Protein AF-A0A7X5N2V6-F1 (afdb_monomer)

Solvent-accessible surface area (backbone atoms only — not comparable to full-atom values): 7066 Å² total; per-residue (Å²): 137,79,83,70,100,68,85,60,58,53,77,45,77,41,77,77,36,40,26,14,35,75,90,60,52,79,44,77,47,39,27,33,36,38,39,48,63,83,30,84,33,84,84,58,68,70,59,51,51,53,55,45,57,62,33,44,84,37,70,32,90,42,71,66,56,50,44,50,49,53,22,53,55,48,14,68,66,20,67,37,81,30,49,61,44,81,40,74,80,80,84,76,72,86,65,100,71,81,84,74,86,81,63,95,73,90,83,94,75,85,76,80,133

Radius of gyration: 18.91 Å; Cα contacts (8 Å, |Δi|>4): 146; chains: 1; bounding box: 41×38×52 Å

InterPro domains:
  IPR029139 NADPH-dependent 7-cyano-7-deazaguanine reductase, N-terminal [PF14819] (3-85)
  IPR043133 GTP cyclohydrolase I, C-terminal/NADPH-dependent 7-cyano-7-deazaguanine reductase [G3DSA:3.30.1130.10] (1-89)

Secondary structure (DSSP, 8-state):
-PPPS---EEEEEEEEEEEE-TT--EEEEEEEEEEETT-SSPPPHHHHHHHHHHTTT-B-S-HHHHHHHHHHHHHHHHTS--EEEES-PPPPPP-SPPP-TT-----------

Nearest PDB structures (foldseek):
  3bp1-assembly1_D  TM=9.184E-01  e=7.192E-10  Vibrio cholerae O1 biovar El Tor str. N16961
  3rzp-assembly2_D  TM=9.199E-01  e=9.210E-10  Vibrio cholerae
  3rj4-assembly1_A  TM=9.163E-01  e=1.179E-09  Vibrio cholerae O1 biovar El Tor str. N16961
  3rzp-assembly2_C  TM=9.226E-01  e=1.510E-09  Vibrio cholerae
  3rzp-assembly1_B  TM=9.215E-01  e=1.709E-09  Vibrio cholerae

Structure (mmCIF, N/CA/C/O backbone):
data_AF-A0A7X5N2V6-F1
#
_entry.id   AF-A0A7X5N2V6-F1
#
loop_
_atom_site.group_PDB
_atom_site.id
_atom_site.type_symbol
_atom_site.label_atom_id
_atom_site.label_alt_id
_atom_site.label_comp_id
_atom_site.label_asym_id
_atom_site.label_entity_id
_atom_site.label_seq_id
_atom_site.pdbx_PDB_ins_code
_atom_site.Cartn_x
_atom_site.Cartn_y
_atom_site.Cartn_z
_atom_site.occupancy
_atom_site.B_iso_or_equiv
_atom_site.auth_seq_id
_atom_site.auth_comp_id
_atom_site.auth_asym_id
_atom_site.auth_atom_id
_atom_site.pdbx_PDB_model_num
ATOM 1 N N . THR A 1 1 ? 17.226 21.698 -8.240 1.00 51.59 1 THR A N 1
ATOM 2 C CA . THR A 1 1 ? 16.466 20.452 -8.464 1.00 51.59 1 THR A CA 1
ATOM 3 C C . THR A 1 1 ? 15.534 20.686 -9.637 1.00 51.59 1 THR A C 1
ATOM 5 O O . THR A 1 1 ? 14.813 21.673 -9.620 1.00 51.59 1 THR A O 1
ATOM 8 N N . GLY A 1 2 ? 15.660 19.897 -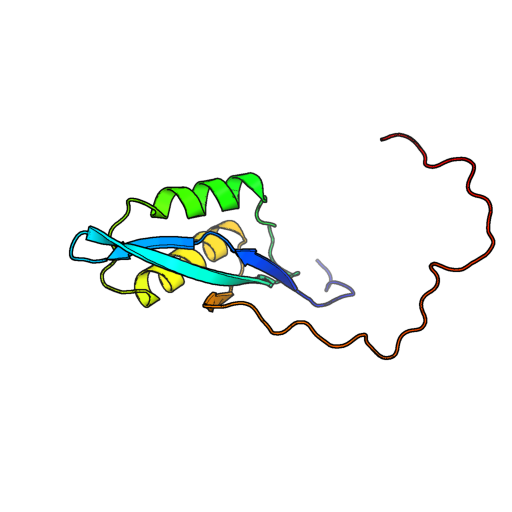10.708 1.00 78.19 2 GLY A N 1
ATOM 9 C CA . GLY A 1 2 ? 14.806 20.001 -11.902 1.00 78.19 2 GLY A CA 1
ATOM 10 C C . GLY A 1 2 ? 13.552 19.137 -11.764 1.00 78.19 2 GLY A C 1
ATOM 11 O O . GLY A 1 2 ? 13.539 18.226 -10.938 1.00 78.19 2 GLY A O 1
ATOM 12 N N . ALA A 1 3 ? 12.512 19.433 -12.544 1.00 86.50 3 ALA A N 1
ATOM 13 C CA . ALA A 1 3 ? 11.304 18.610 -12.591 1.00 86.50 3 ALA A CA 1
ATOM 14 C C . ALA A 1 3 ? 11.627 17.183 -13.071 1.00 86.50 3 ALA A C 1
ATOM 16 O O . ALA A 1 3 ? 12.498 17.002 -13.926 1.00 86.50 3 ALA A O 1
ATOM 17 N N . LEU A 1 4 ? 10.934 16.182 -12.517 1.00 90.12 4 LEU A N 1
ATOM 18 C CA . LEU A 1 4 ? 11.058 14.792 -12.958 1.00 90.12 4 LEU A CA 1
ATOM 19 C C . LEU A 1 4 ? 10.534 14.652 -14.400 1.00 90.12 4 LEU A C 1
ATOM 21 O O . LEU A 1 4 ? 9.571 15.328 -14.765 1.00 90.12 4 LEU A O 1
ATOM 25 N N . PRO A 1 5 ? 11.124 13.771 -15.229 1.00 95.12 5 PRO A N 1
ATOM 26 C CA . PRO A 1 5 ? 10.669 13.548 -16.603 1.00 95.12 5 PRO A CA 1
ATOM 27 C C . PRO A 1 5 ? 9.393 12.688 -16.683 1.00 95.12 5 PRO A C 1
ATOM 29 O O . PRO A 1 5 ? 9.007 12.262 -17.768 1.00 95.12 5 PRO A O 1
ATOM 32 N N . PHE A 1 6 ? 8.754 12.405 -15.547 1.00 95.75 6 PHE A N 1
ATOM 33 C CA . PHE A 1 6 ? 7.555 11.588 -15.426 1.00 95.75 6 PHE A CA 1
ATOM 34 C C . PHE A 1 6 ? 6.657 12.116 -14.305 1.00 95.75 6 PHE A C 1
ATOM 36 O O . PHE A 1 6 ? 7.109 12.830 -13.412 1.00 95.75 6 PHE A O 1
ATOM 43 N N . ILE A 1 7 ? 5.392 11.710 -14.368 1.00 95.81 7 ILE A N 1
ATOM 44 C CA . ILE A 1 7 ? 4.404 11.830 -13.296 1.00 95.81 7 ILE A CA 1
ATOM 45 C C . ILE A 1 7 ? 3.863 10.437 -12.994 1.00 95.81 7 ILE A C 1
ATOM 47 O O . ILE A 1 7 ? 3.865 9.563 -13.867 1.00 95.81 7 ILE A O 1
ATOM 51 N N . GLY A 1 8 ? 3.354 10.222 -11.789 1.00 96.06 8 GLY A N 1
ATOM 52 C CA . GLY A 1 8 ? 2.782 8.932 -11.445 1.00 96.06 8 GLY A CA 1
ATOM 53 C C . GLY A 1 8 ? 2.506 8.755 -9.965 1.00 96.06 8 GLY A C 1
ATOM 54 O O . GLY A 1 8 ? 2.522 9.692 -9.168 1.00 96.06 8 GLY A O 1
ATOM 55 N N . ARG A 1 9 ? 2.212 7.509 -9.609 1.00 96.94 9 ARG A N 1
ATOM 56 C CA . ARG A 1 9 ? 1.974 7.084 -8.234 1.00 96.94 9 ARG A CA 1
ATOM 57 C C . ARG A 1 9 ? 2.232 5.600 -8.088 1.00 96.94 9 ARG A C 1
ATOM 59 O O . ARG A 1 9 ? 1.867 4.822 -8.970 1.00 96.94 9 ARG A O 1
ATOM 66 N N . ASP A 1 10 ? 2.736 5.225 -6.927 1.00 97.25 10 ASP A N 1
ATOM 67 C CA . ASP A 1 10 ? 2.799 3.838 -6.506 1.00 97.25 10 ASP A CA 1
ATOM 68 C C . ASP A 1 10 ? 1.432 3.449 -5.943 1.00 97.25 10 ASP A C 1
ATOM 70 O O . ASP A 1 10 ? 0.963 4.010 -4.945 1.00 97.25 10 ASP A O 1
ATOM 74 N N . ARG A 1 11 ? 0.763 2.501 -6.609 1.00 96.75 11 ARG A N 1
ATOM 75 C CA . ARG A 1 11 ? -0.512 1.937 -6.155 1.00 96.75 11 ARG A CA 1
ATOM 76 C C . ARG A 1 11 ? -0.259 0.660 -5.364 1.00 96.75 11 ARG A C 1
ATOM 78 O O . ARG A 1 11 ? 0.259 -0.311 -5.906 1.00 96.75 11 ARG A O 1
ATOM 85 N N . TRP A 1 12 ? -0.706 0.643 -4.115 1.00 97.81 12 TRP A N 1
ATOM 86 C CA . TRP A 1 12 ? -0.621 -0.514 -3.229 1.00 97.81 12 TRP A CA 1
ATOM 87 C C . TRP A 1 12 ? -2.012 -1.054 -2.922 1.00 97.81 12 TRP A C 1
ATOM 89 O O . TRP A 1 12 ? -2.937 -0.286 -2.674 1.00 97.81 12 TRP A O 1
ATOM 99 N N . HIS A 1 13 ? -2.146 -2.378 -2.886 1.00 97.94 13 HIS A N 1
ATOM 100 C CA . HIS A 1 13 ? -3.367 -3.052 -2.452 1.00 97.94 13 HIS A CA 1
ATOM 101 C C . HIS A 1 13 ? -3.128 -3.715 -1.093 1.00 97.94 13 HIS A C 1
ATOM 103 O O . HIS A 1 13 ? -2.368 -4.677 -0.978 1.00 97.94 13 HIS A O 1
ATOM 109 N N . ALA A 1 14 ? -3.783 -3.200 -0.057 1.00 98.25 14 ALA A N 1
ATOM 110 C CA . ALA A 1 14 ? -3.834 -3.808 1.262 1.00 98.25 14 ALA A CA 1
ATOM 111 C C . ALA A 1 14 ? -5.011 -4.788 1.314 1.00 98.25 14 ALA A C 1
ATOM 113 O O . ALA A 1 14 ? -6.149 -4.406 1.584 1.00 98.25 14 ALA A O 1
ATOM 114 N N . TYR A 1 15 ? -4.727 -6.059 1.034 1.00 98.19 15 TYR A N 1
ATOM 115 C CA . TYR A 1 15 ? -5.718 -7.137 1.107 1.00 98.19 15 TYR A CA 1
ATOM 116 C C . TYR A 1 15 ? -6.103 -7.503 2.549 1.00 98.19 15 TYR A C 1
ATOM 118 O O . TYR A 1 15 ? -7.194 -8.013 2.783 1.00 98.19 15 TYR A O 1
ATOM 126 N N . GLU A 1 16 ? -5.214 -7.232 3.506 1.00 98.38 16 GLU A N 1
ATOM 127 C CA . GLU A 1 16 ? -5.343 -7.624 4.911 1.00 98.38 16 GLU A CA 1
ATOM 128 C C . GLU A 1 16 ? -5.383 -6.381 5.813 1.00 98.38 16 GLU A C 1
ATOM 130 O O . GLU A 1 16 ? -4.428 -6.086 6.532 1.00 98.38 16 GLU A O 1
ATOM 135 N N . LEU A 1 17 ? -6.477 -5.614 5.763 1.00 98.75 17 LEU A N 1
ATOM 136 C CA . LEU A 1 17 ? -6.716 -4.515 6.702 1.00 98.75 17 LEU A CA 1
ATOM 137 C C . LEU A 1 17 ? -7.766 -4.926 7.739 1.00 98.75 17 LEU A C 1
ATOM 139 O O . LEU A 1 17 ? -8.896 -5.273 7.392 1.00 98.75 17 LEU A O 1
ATOM 143 N N . SER A 1 18 ? -7.405 -4.852 9.021 1.00 98.75 18 SER A N 1
ATOM 144 C CA . SER A 1 18 ? -8.288 -5.193 10.138 1.00 98.75 18 SER A CA 1
ATOM 145 C C . SER A 1 18 ? -8.080 -4.260 11.332 1.00 98.75 18 SER A C 1
ATOM 147 O O . SER A 1 18 ? -6.998 -3.718 11.542 1.00 98.75 18 SER A O 1
ATOM 149 N N . TRP A 1 19 ? -9.136 -4.072 12.122 1.00 98.81 19 TRP A N 1
ATOM 150 C CA . TRP A 1 19 ? -9.133 -3.301 13.371 1.00 98.81 19 TRP A CA 1
ATOM 151 C C . TRP A 1 19 ? -10.285 -3.743 14.283 1.00 98.81 19 TRP A C 1
ATOM 153 O O . TRP A 1 19 ? -11.069 -4.614 13.910 1.00 98.81 19 TRP A O 1
ATOM 163 N N . LEU A 1 20 ? -10.420 -3.153 15.472 1.00 98.88 20 LEU A N 1
ATOM 164 C CA . LEU A 1 20 ? -11.587 -3.342 16.339 1.00 98.88 20 LEU A CA 1
ATOM 165 C C . LEU A 1 20 ? -12.508 -2.116 16.287 1.00 98.88 20 LEU A C 1
ATOM 167 O O . LEU A 1 20 ? -12.037 -0.982 16.394 1.00 98.88 20 LEU A O 1
ATOM 171 N N . ASP A 1 21 ? -13.823 -2.309 16.191 1.00 98.50 21 ASP A N 1
ATOM 172 C CA . ASP A 1 21 ? -14.767 -1.208 16.415 1.00 98.50 21 ASP A CA 1
ATOM 173 C C . ASP A 1 21 ? -14.752 -0.724 17.881 1.00 98.50 21 ASP A C 1
ATOM 175 O O . ASP A 1 21 ? -14.049 -1.258 18.749 1.00 98.50 21 ASP A O 1
ATOM 179 N N . ALA A 1 22 ? -15.547 0.304 18.183 1.00 97.38 22 ALA A N 1
ATOM 180 C CA . ALA A 1 22 ? -15.636 0.868 19.527 1.00 97.38 22 ALA A CA 1
ATOM 181 C C . ALA A 1 22 ? -16.048 -0.175 20.590 1.00 97.38 22 ALA A C 1
ATOM 183 O O . ALA A 1 22 ? -15.593 -0.103 21.736 1.00 97.38 22 ALA A O 1
ATOM 184 N N . GLN A 1 23 ? -16.846 -1.182 20.221 1.00 97.94 23 GLN A N 1
ATOM 185 C CA . GLN A 1 23 ? -17.289 -2.259 21.109 1.00 97.94 23 GLN A CA 1
ATOM 186 C C . GLN A 1 23 ? -16.264 -3.396 21.204 1.00 97.94 23 GLN A C 1
ATOM 188 O O . GLN A 1 23 ? -16.251 -4.134 22.190 1.00 97.94 23 GLN A O 1
ATOM 193 N N . GLY A 1 24 ? -15.290 -3.453 20.298 1.00 98.06 24 GLY A N 1
ATOM 194 C CA . GLY A 1 24 ? -14.200 -4.426 20.312 1.00 98.06 24 GLY A CA 1
ATOM 195 C C . GLY A 1 24 ? -14.425 -5.582 19.360 1.00 98.06 24 GLY A C 1
ATOM 196 O O . GLY A 1 24 ? -13.725 -6.587 19.455 1.00 98.06 24 GLY A O 1
ATOM 197 N N . LYS A 1 25 ? -15.417 -5.467 18.480 1.00 98.44 25 LYS A N 1
ATOM 198 C CA . LYS A 1 25 ? -15.668 -6.448 17.439 1.00 98.44 25 LYS A CA 1
ATOM 199 C C . LYS A 1 25 ? -14.625 -6.258 16.333 1.00 98.44 25 LYS A C 1
ATOM 201 O O . LYS A 1 25 ? -14.440 -5.127 15.882 1.00 98.44 25 LYS A O 1
ATOM 206 N N . PRO A 1 26 ? -13.973 -7.333 15.865 1.00 98.56 26 PRO A N 1
ATOM 207 C CA . PRO A 1 26 ? -13.114 -7.259 14.693 1.00 98.56 26 PRO A CA 1
ATOM 208 C C . PRO A 1 26 ? -13.876 -6.788 13.449 1.00 98.56 26 PRO A C 1
ATOM 210 O O . PRO A 1 26 ? -14.961 -7.284 13.132 1.00 98.56 26 PRO A O 1
ATOM 213 N N . CYS A 1 27 ? -13.276 -5.842 12.742 1.00 98.75 27 CYS A N 1
ATOM 214 C CA . CYS A 1 27 ? -13.699 -5.314 11.456 1.00 98.75 27 CYS A CA 1
ATOM 215 C C . CYS A 1 27 ? -12.605 -5.581 10.428 1.00 98.75 27 CYS A C 1
ATOM 217 O O . CYS A 1 27 ? -11.424 -5.502 10.755 1.00 98.75 27 CYS A O 1
ATOM 219 N N . VAL A 1 28 ? -13.003 -5.860 9.188 1.00 98.56 28 VAL A N 1
ATOM 220 C CA . VAL A 1 28 ? -12.086 -6.138 8.078 1.00 98.56 28 VAL A CA 1
ATOM 221 C C . VAL A 1 28 ? -12.454 -5.298 6.863 1.00 98.56 28 VAL A C 1
ATOM 223 O O . VAL A 1 28 ? -13.628 -4.988 6.649 1.00 98.56 28 VAL A O 1
ATOM 226 N N . ALA A 1 29 ? -11.455 -4.952 6.062 1.00 98.50 29 ALA A N 1
ATOM 227 C CA . ALA A 1 29 ? -11.619 -4.310 4.768 1.00 98.50 29 ALA A CA 1
ATOM 228 C C . ALA A 1 29 ? -10.433 -4.643 3.853 1.00 98.50 29 ALA A C 1
ATOM 230 O O . ALA A 1 29 ? -9.390 -5.117 4.300 1.00 98.50 29 ALA A O 1
ATOM 231 N N . THR A 1 30 ? -10.586 -4.336 2.571 1.00 98.56 30 THR A N 1
ATOM 232 C CA . THR A 1 30 ? -9.455 -4.106 1.669 1.00 98.56 30 THR A CA 1
ATOM 233 C C . THR A 1 30 ? -9.259 -2.604 1.498 1.00 98.56 30 THR A C 1
ATOM 235 O O . THR A 1 30 ? -10.190 -1.825 1.730 1.00 98.56 30 THR A O 1
ATOM 238 N N . ALA A 1 31 ? -8.059 -2.176 1.116 1.00 98.56 31 ALA A N 1
ATOM 239 C CA . ALA A 1 31 ? -7.793 -0.778 0.802 1.00 98.56 31 ALA A CA 1
ATOM 240 C C . ALA A 1 31 ? -6.798 -0.621 -0.348 1.00 98.56 31 ALA A C 1
ATOM 242 O O . ALA A 1 31 ? -5.902 -1.445 -0.537 1.00 98.56 31 ALA A O 1
ATOM 243 N N . THR A 1 32 ? -6.934 0.481 -1.074 1.00 98.56 32 THR A N 1
ATOM 244 C CA . THR A 1 32 ? -6.008 0.932 -2.107 1.00 98.56 32 THR A CA 1
ATOM 245 C C . THR A 1 32 ? -5.301 2.185 -1.612 1.00 98.56 32 THR A C 1
ATOM 247 O O . THR A 1 32 ? -5.946 3.130 -1.159 1.00 98.56 32 THR A O 1
ATOM 250 N N . LEU A 1 33 ? -3.971 2.179 -1.662 1.00 98.44 33 LEU A N 1
ATOM 251 C CA . LEU A 1 33 ? -3.140 3.315 -1.278 1.00 98.44 33 LEU A CA 1
ATOM 252 C C . LEU A 1 33 ? -2.450 3.882 -2.513 1.00 98.44 33 LEU A C 1
ATOM 254 O O . LEU A 1 33 ? -1.962 3.126 -3.355 1.00 98.44 33 LEU A O 1
ATOM 258 N N . HIS A 1 34 ? -2.373 5.204 -2.594 1.00 98.38 34 HIS A N 1
ATOM 259 C CA . HIS A 1 34 ? -1.674 5.915 -3.654 1.00 98.38 34 HIS A CA 1
ATOM 260 C C . HIS A 1 34 ? -0.605 6.815 -3.046 1.00 98.38 34 HIS A C 1
ATOM 262 O O . HIS A 1 34 ? -0.932 7.796 -2.378 1.00 98.38 34 HIS A O 1
ATOM 268 N N . VAL A 1 35 ? 0.661 6.485 -3.295 1.00 98.25 35 VAL A N 1
ATOM 269 C CA . VAL A 1 35 ? 1.813 7.306 -2.906 1.00 98.25 35 VAL A CA 1
ATOM 270 C C . VAL A 1 35 ? 2.292 8.072 -4.144 1.00 98.25 35 VAL A C 1
ATOM 272 O O . VAL A 1 35 ? 2.579 7.426 -5.152 1.00 98.25 35 VAL A O 1
ATOM 275 N N . PRO A 1 36 ? 2.353 9.416 -4.133 1.00 97.81 36 PRO A N 1
ATOM 276 C CA . PRO A 1 36 ? 2.826 10.186 -5.285 1.00 97.81 36 PRO A CA 1
ATOM 277 C C . PRO A 1 36 ? 4.268 9.832 -5.672 1.00 97.81 36 PRO A C 1
ATOM 279 O O . PRO A 1 36 ? 5.116 9.644 -4.796 1.00 97.81 36 PRO A O 1
ATOM 282 N N . SER A 1 37 ? 4.566 9.796 -6.973 1.00 96.38 37 SER A N 1
ATOM 283 C CA . SER A 1 37 ? 5.929 9.551 -7.481 1.00 96.38 37 SER A CA 1
ATOM 284 C C . SER A 1 37 ? 6.936 10.639 -7.085 1.00 96.38 37 SER A C 1
ATOM 286 O O . SER A 1 37 ? 8.141 10.414 -7.067 1.00 96.38 37 SER A O 1
ATOM 288 N N . GLU A 1 38 ? 6.428 11.820 -6.743 1.00 95.25 38 GLU A N 1
ATOM 289 C CA . GLU A 1 38 ? 7.164 12.988 -6.277 1.00 95.25 38 GLU A CA 1
ATOM 290 C C . GLU A 1 38 ? 7.463 12.929 -4.771 1.00 95.25 38 GLU A C 1
ATOM 292 O O . GLU A 1 38 ? 8.112 13.831 -4.237 1.00 95.25 38 GLU A O 1
ATOM 297 N N . SER A 1 39 ? 6.977 11.897 -4.069 1.00 96.62 39 SER A N 1
ATOM 298 C CA . SER A 1 39 ? 7.250 11.723 -2.647 1.00 96.62 39 SER A CA 1
ATOM 299 C C . SER A 1 39 ? 8.759 11.583 -2.388 1.00 96.62 39 SER A C 1
ATOM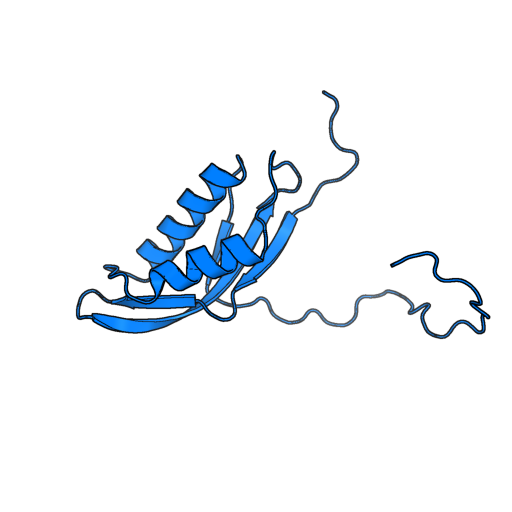 301 O O . SER A 1 39 ? 9.447 10.827 -3.077 1.00 96.62 39 SER A O 1
ATOM 303 N N . PRO A 1 40 ? 9.312 12.287 -1.383 1.00 96.81 40 PRO A N 1
ATOM 304 C CA . PRO A 1 40 ? 10.716 12.134 -1.006 1.00 96.81 40 PRO A CA 1
ATOM 305 C C . PRO A 1 40 ? 11.111 10.717 -0.567 1.00 96.81 40 PRO A C 1
ATOM 307 O O . PRO A 1 40 ? 12.302 10.409 -0.493 1.00 96.81 40 PRO A O 1
ATOM 310 N N . SER A 1 41 ? 10.153 9.871 -0.182 1.00 97.56 41 SER A N 1
ATOM 311 C CA . SER A 1 41 ? 10.415 8.528 0.333 1.00 97.56 41 SER A CA 1
ATOM 312 C C . SER A 1 41 ? 9.315 7.542 -0.045 1.00 97.56 41 SER A C 1
ATOM 314 O O . SER A 1 41 ? 8.136 7.783 0.202 1.00 97.56 41 SER A O 1
ATOM 316 N N . LEU A 1 42 ? 9.730 6.381 -0.556 1.00 97.06 42 LEU A N 1
ATOM 317 C CA . LEU A 1 42 ? 8.859 5.216 -0.693 1.00 97.06 42 LEU A CA 1
ATOM 318 C C . LEU A 1 42 ? 8.581 4.579 0.674 1.00 97.06 42 LEU A C 1
ATOM 320 O O . LEU A 1 42 ? 9.378 4.695 1.609 1.00 97.06 42 LEU A O 1
ATOM 324 N N . ILE A 1 43 ? 7.472 3.847 0.777 1.00 97.94 43 ILE A N 1
ATOM 325 C CA . ILE A 1 43 ? 7.163 3.039 1.958 1.00 97.94 43 ILE A CA 1
ATOM 326 C C . ILE A 1 43 ? 7.629 1.601 1.713 1.00 97.94 43 ILE A C 1
ATOM 328 O O . ILE A 1 43 ? 7.201 0.948 0.765 1.00 97.94 43 ILE A O 1
ATOM 332 N N . GLU A 1 44 ? 8.501 1.085 2.581 1.00 98.38 44 GLU A N 1
ATOM 333 C CA . GLU A 1 44 ? 8.998 -0.288 2.468 1.00 98.38 44 GLU A CA 1
ATOM 334 C C . GLU A 1 44 ? 7.892 -1.303 2.818 1.00 98.38 44 GLU A C 1
ATOM 336 O O . GLU A 1 44 ? 7.227 -1.199 3.853 1.00 98.38 44 GLU A O 1
ATOM 341 N N . SER A 1 45 ? 7.712 -2.307 1.957 1.00 97.06 45 SER A N 1
ATOM 342 C CA . SER A 1 45 ? 6.585 -3.251 1.981 1.00 97.06 45 SER A CA 1
ATOM 343 C C . SER A 1 45 ? 6.395 -4.023 3.298 1.00 97.06 45 SER A C 1
ATOM 345 O O . SER A 1 45 ? 5.270 -4.177 3.786 1.00 97.06 45 SER A O 1
ATOM 347 N N . LYS A 1 46 ? 7.475 -4.514 3.912 1.00 98.06 46 LYS A N 1
ATOM 348 C CA . LYS A 1 46 ? 7.437 -5.285 5.156 1.00 98.06 46 LYS A CA 1
ATOM 349 C C . LYS A 1 46 ? 7.068 -4.384 6.326 1.00 98.06 46 LYS A C 1
ATOM 351 O O . LYS A 1 46 ? 6.251 -4.790 7.151 1.00 98.06 46 LYS A O 1
ATOM 356 N N . SER A 1 47 ? 7.607 -3.171 6.380 1.00 98.25 47 SER A N 1
ATOM 357 C CA . SER A 1 47 ? 7.264 -2.166 7.384 1.00 98.25 47 SER A CA 1
ATOM 358 C C . SER A 1 47 ? 5.805 -1.718 7.267 1.00 98.25 47 SER A C 1
ATOM 360 O O . SER A 1 47 ? 5.121 -1.650 8.287 1.00 98.25 47 SER A O 1
ATOM 362 N N . LEU A 1 48 ? 5.289 -1.539 6.043 1.00 98.56 48 LEU A N 1
ATOM 363 C CA . LEU A 1 48 ? 3.876 -1.245 5.792 1.00 98.56 48 LEU A CA 1
ATOM 364 C C . LEU A 1 48 ? 2.981 -2.362 6.330 1.00 98.56 48 LEU A C 1
ATOM 366 O O . LEU A 1 48 ? 2.040 -2.097 7.073 1.00 98.56 48 LEU A O 1
ATOM 370 N N . LYS A 1 49 ? 3.305 -3.622 6.023 1.00 98.50 49 LYS A N 1
ATOM 371 C CA . LYS A 1 49 ? 2.561 -4.778 6.538 1.00 98.50 49 LYS A CA 1
ATOM 372 C C . LYS A 1 49 ? 2.552 -4.822 8.068 1.00 98.50 49 LYS A C 1
ATOM 374 O O . LYS A 1 49 ? 1.507 -5.057 8.667 1.00 98.50 49 LYS A O 1
ATOM 379 N N . LEU A 1 50 ? 3.698 -4.596 8.714 1.00 98.75 50 LEU A N 1
ATOM 380 C CA . LEU A 1 50 ? 3.779 -4.561 10.179 1.00 98.75 50 LEU A CA 1
ATOM 381 C C . LEU A 1 50 ? 2.962 -3.406 10.773 1.00 98.75 50 LEU A C 1
ATOM 383 O O . LEU A 1 50 ? 2.298 -3.599 11.790 1.00 98.75 50 LEU A O 1
ATOM 387 N N . TYR A 1 51 ? 2.970 -2.239 10.128 1.00 98.75 51 TYR A N 1
ATOM 388 C CA . TYR A 1 51 ? 2.141 -1.103 10.518 1.00 98.75 51 TYR A CA 1
ATOM 389 C C . TYR A 1 51 ? 0.646 -1.435 10.433 1.00 98.75 51 TYR A C 1
ATOM 391 O O . TYR A 1 51 ? -0.058 -1.269 11.428 1.00 98.75 51 TYR A O 1
ATOM 399 N N . LEU A 1 52 ? 0.167 -1.977 9.310 1.00 98.75 52 LEU A N 1
ATOM 400 C CA . LEU A 1 52 ? -1.241 -2.368 9.164 1.00 98.75 52 LEU A CA 1
ATOM 401 C C . LEU A 1 52 ? -1.635 -3.435 10.195 1.00 98.75 52 LEU A C 1
ATOM 403 O O . LEU A 1 52 ? -2.655 -3.294 10.863 1.00 98.75 52 LEU A O 1
ATOM 407 N N . ASN A 1 53 ? -0.775 -4.430 10.429 1.00 98.69 53 ASN A N 1
ATOM 408 C CA . ASN A 1 53 ? -1.002 -5.453 11.452 1.00 98.69 53 ASN A CA 1
ATOM 409 C C . ASN A 1 53 ? -1.076 -4.890 12.877 1.00 98.69 53 ASN A C 1
ATOM 411 O O . ASN A 1 53 ? -1.770 -5.455 13.723 1.00 98.69 53 ASN A O 1
ATOM 415 N N . SER A 1 54 ? -0.390 -3.780 13.162 1.00 98.69 54 SER A N 1
ATOM 416 C CA . SER A 1 54 ? -0.476 -3.125 14.472 1.00 98.69 54 SER A CA 1
ATOM 417 C C . SER A 1 54 ? -1.877 -2.575 14.771 1.00 98.69 54 SER A C 1
ATOM 419 O O . SER A 1 54 ? -2.232 -2.399 15.937 1.00 98.69 54 SER A O 1
ATOM 421 N N . LEU A 1 55 ? -2.703 -2.364 13.738 1.00 98.75 55 LEU A N 1
ATOM 422 C CA . LEU A 1 55 ? -4.078 -1.891 13.876 1.00 98.75 55 LEU A CA 1
ATOM 423 C C . LEU A 1 55 ? -5.059 -3.010 14.253 1.00 98.75 55 LEU A C 1
ATOM 425 O O . LEU A 1 55 ? -6.126 -2.706 14.782 1.00 98.75 55 LEU A O 1
ATOM 429 N N . ASN A 1 56 ? -4.690 -4.286 14.079 1.00 98.69 56 ASN A N 1
ATOM 430 C CA . ASN A 1 56 ? -5.593 -5.433 14.246 1.00 98.69 56 ASN A CA 1
ATOM 431 C C . ASN A 1 56 ? -6.277 -5.490 15.623 1.00 98.69 56 ASN A C 1
ATOM 433 O O . ASN A 1 56 ? -7.430 -5.905 15.719 1.00 98.69 56 ASN A O 1
ATOM 437 N N . ALA A 1 57 ? -5.583 -5.064 16.683 1.00 98.25 57 ALA A N 1
ATOM 438 C CA . ALA A 1 57 ? -6.108 -5.010 18.052 1.00 98.25 57 ALA A CA 1
ATOM 439 C C . ALA A 1 57 ? -6.435 -3.580 18.529 1.00 98.25 57 ALA A C 1
ATOM 441 O O . ALA A 1 57 ? -6.834 -3.383 19.680 1.00 98.25 57 ALA A O 1
ATOM 442 N N . ALA A 1 58 ? -6.256 -2.573 17.672 1.00 98.50 58 ALA A N 1
ATOM 443 C CA . ALA A 1 58 ? -6.538 -1.182 17.993 1.00 98.50 58 ALA A CA 1
ATOM 444 C C . ALA A 1 58 ? -8.026 -0.868 17.787 1.00 98.50 58 ALA A C 1
ATOM 446 O O . ALA A 1 58 ? -8.639 -1.299 16.809 1.00 98.50 58 ALA A O 1
ATOM 447 N N . ARG A 1 59 ? -8.611 -0.099 18.714 1.00 98.62 59 ARG A N 1
ATOM 448 C CA . ARG A 1 59 ? -10.017 0.323 18.648 1.00 98.62 59 ARG A CA 1
ATOM 449 C C . ARG A 1 59 ? -10.167 1.645 17.913 1.00 98.62 59 ARG A C 1
ATOM 451 O O . ARG A 1 59 ? -9.467 2.607 18.225 1.00 98.62 59 ARG A O 1
ATOM 458 N N . PHE A 1 60 ? -11.137 1.706 17.010 1.00 98.62 60 PHE A N 1
ATOM 459 C CA . PHE A 1 60 ? -11.507 2.917 16.286 1.00 98.62 6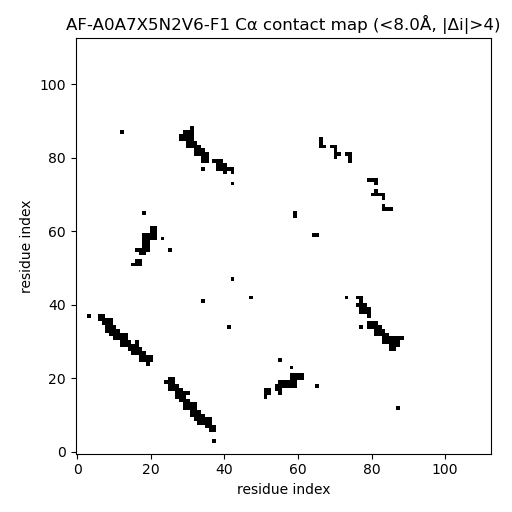0 PHE A CA 1
ATOM 460 C C . PHE A 1 60 ? -13.013 3.165 16.357 1.00 98.62 60 PHE A C 1
ATOM 462 O O . PHE A 1 60 ? -13.821 2.240 16.305 1.00 98.62 60 PHE A O 1
ATOM 469 N N . ASN A 1 61 ? -13.391 4.442 16.434 1.00 97.62 61 ASN A N 1
ATOM 470 C CA . ASN A 1 61 ? -14.795 4.856 16.504 1.00 97.62 61 ASN A CA 1
ATOM 471 C C . ASN A 1 61 ? -15.539 4.685 15.168 1.00 97.62 61 ASN A C 1
ATOM 473 O O . ASN A 1 61 ? -16.766 4.670 15.150 1.00 97.62 61 ASN A O 1
ATOM 477 N N . SER A 1 62 ? -14.812 4.581 14.051 1.00 98.31 62 SER A N 1
ATOM 478 C CA . SER A 1 62 ? -15.366 4.367 12.713 1.00 98.31 62 SER A CA 1
ATOM 479 C C . SER A 1 62 ? -14.292 3.855 11.748 1.00 98.31 62 SER A C 1
ATOM 481 O O . SER A 1 62 ? -13.097 4.050 11.980 1.00 98.31 62 SER A O 1
ATOM 483 N N . ALA A 1 63 ? -14.712 3.252 10.632 1.00 98.31 63 ALA A N 1
ATOM 484 C CA . ALA A 1 63 ? -13.806 2.896 9.535 1.00 98.31 63 ALA A CA 1
ATOM 485 C C . ALA A 1 63 ? -13.079 4.134 8.973 1.00 98.31 63 ALA A C 1
ATOM 487 O O . ALA A 1 63 ? -11.891 4.092 8.671 1.00 98.31 63 ALA A O 1
ATOM 488 N N . GLU A 1 64 ? -13.768 5.274 8.914 1.00 98.50 64 GLU A N 1
ATOM 489 C CA . GLU A 1 64 ? -13.192 6.534 8.442 1.00 98.50 64 GLU A CA 1
ATOM 490 C C . GLU A 1 64 ? -12.023 7.019 9.314 1.00 98.50 64 GLU A C 1
ATOM 492 O O . GLU A 1 64 ? -11.036 7.551 8.802 1.00 98.50 64 GLU A O 1
ATOM 497 N N . ALA A 1 65 ? -12.085 6.781 10.629 1.00 98.62 65 ALA A N 1
ATOM 498 C CA . ALA A 1 65 ? -10.982 7.090 11.534 1.00 98.62 65 ALA A CA 1
ATOM 499 C C . ALA A 1 65 ? -9.739 6.226 11.249 1.00 98.62 65 ALA A C 1
ATOM 501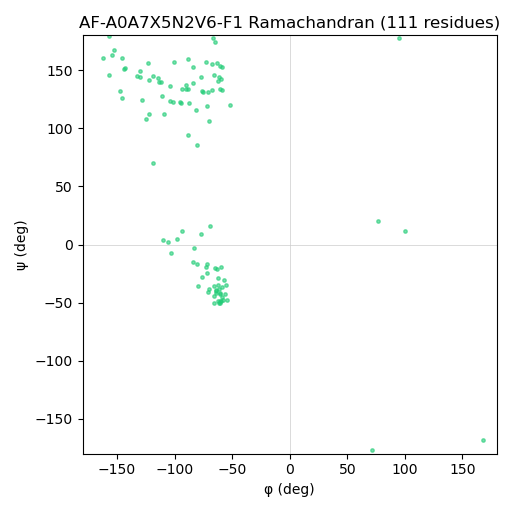 O O . ALA A 1 65 ? -8.619 6.728 11.339 1.00 98.62 65 ALA A O 1
ATOM 502 N N . VAL A 1 66 ? -9.927 4.959 10.859 1.00 98.69 66 VAL A N 1
ATOM 503 C CA . VAL A 1 66 ? -8.838 4.065 10.425 1.00 98.69 66 VAL A CA 1
ATOM 504 C C . VAL A 1 66 ? -8.218 4.583 9.131 1.00 98.69 66 VAL A C 1
ATOM 506 O O . VAL A 1 66 ? -7.007 4.783 9.074 1.00 98.69 66 VAL A O 1
ATOM 509 N N . ARG A 1 67 ? -9.046 4.879 8.117 1.00 98.75 67 ARG A N 1
ATOM 510 C CA . ARG A 1 67 ? -8.599 5.430 6.825 1.00 98.75 67 ARG A CA 1
ATOM 511 C C . ARG A 1 67 ? -7.780 6.705 7.014 1.00 98.75 67 ARG A C 1
ATOM 513 O O . ARG A 1 67 ? -6.686 6.827 6.472 1.00 98.75 67 ARG A O 1
ATOM 520 N N . THR A 1 68 ? -8.296 7.627 7.828 1.00 98.75 68 THR A N 1
ATOM 521 C CA . THR A 1 68 ? -7.651 8.911 8.133 1.00 98.75 68 THR A CA 1
ATOM 522 C C . THR A 1 68 ? -6.327 8.715 8.865 1.00 98.75 68 THR A C 1
ATOM 524 O O . THR A 1 68 ? -5.346 9.379 8.537 1.00 98.75 68 THR A O 1
ATOM 527 N N . ARG A 1 69 ? -6.269 7.782 9.827 1.00 98.75 69 ARG A N 1
ATOM 528 C CA . ARG A 1 69 ? -5.025 7.451 10.530 1.00 98.75 69 ARG A CA 1
ATOM 529 C C . ARG A 1 69 ? -3.958 6.944 9.562 1.00 98.75 69 ARG A C 1
ATOM 531 O O . ARG A 1 69 ? -2.854 7.476 9.574 1.00 98.75 69 ARG A O 1
ATOM 538 N N . ILE A 1 70 ? -4.302 5.973 8.716 1.00 98.81 70 ILE A N 1
ATOM 539 C CA . ILE A 1 70 ? -3.374 5.390 7.736 1.00 98.81 70 ILE A CA 1
ATOM 540 C C . ILE A 1 70 ? -2.872 6.466 6.771 1.00 98.81 70 ILE A C 1
ATOM 542 O O . ILE A 1 70 ? -1.665 6.600 6.590 1.00 98.81 70 ILE A O 1
ATOM 546 N N . ALA A 1 71 ? -3.774 7.269 6.200 1.00 98.81 71 ALA A N 1
ATOM 547 C CA . ALA A 1 71 ? -3.399 8.346 5.287 1.00 98.81 71 ALA A CA 1
ATOM 548 C C . ALA A 1 71 ? -2.435 9.345 5.950 1.00 98.81 71 ALA A C 1
ATOM 550 O O . ALA A 1 71 ? -1.387 9.651 5.388 1.00 98.81 71 ALA A O 1
ATOM 551 N N . SER A 1 72 ? -2.736 9.799 7.171 1.00 98.81 72 SER A N 1
ATOM 552 C CA . SER A 1 72 ? -1.895 10.748 7.914 1.00 98.81 72 SER A CA 1
ATOM 553 C C . SER A 1 72 ? -0.506 10.186 8.232 1.00 98.81 72 SER A C 1
ATOM 555 O O . SER A 1 72 ? 0.508 10.853 8.007 1.00 98.81 72 SER A O 1
ATOM 557 N N . ASP A 1 73 ? -0.445 8.966 8.765 1.00 98.75 73 ASP A N 1
ATOM 558 C CA . ASP A 1 73 ? 0.812 8.347 9.183 1.00 98.75 73 ASP A CA 1
ATOM 559 C C . ASP A 1 73 ? 1.716 8.081 7.974 1.00 98.75 73 ASP A C 1
ATOM 561 O O . ASP A 1 73 ? 2.909 8.395 8.005 1.00 98.75 73 ASP A O 1
ATOM 565 N N . LEU A 1 74 ? 1.151 7.553 6.884 1.00 98.69 74 LEU A N 1
ATOM 566 C CA . LEU A 1 74 ? 1.906 7.280 5.664 1.00 98.69 74 LEU A CA 1
ATOM 567 C C . LEU A 1 74 ? 2.322 8.563 4.950 1.00 98.69 74 LEU A C 1
ATOM 569 O O . LEU A 1 74 ? 3.460 8.632 4.500 1.00 98.69 74 LEU A O 1
ATOM 573 N N . SER A 1 75 ? 1.475 9.597 4.924 1.00 98.69 75 SER A N 1
ATOM 574 C CA . SER A 1 75 ? 1.852 10.898 4.352 1.00 98.69 75 SER A CA 1
ATOM 575 C C . SER A 1 75 ? 3.038 11.512 5.089 1.00 98.69 75 SER A C 1
ATOM 577 O O . SER A 1 75 ? 3.990 11.995 4.479 1.00 98.69 75 SER A O 1
ATOM 579 N N . THR A 1 76 ? 3.035 11.403 6.420 1.00 98.56 76 THR A N 1
ATOM 580 C CA . THR A 1 76 ? 4.145 11.865 7.263 1.00 98.56 76 THR A CA 1
ATOM 581 C C . THR A 1 76 ? 5.443 11.120 6.951 1.00 98.56 76 THR A C 1
ATOM 583 O O . THR A 1 76 ? 6.517 11.716 6.972 1.00 98.56 76 THR A O 1
ATOM 586 N N . ARG A 1 77 ? 5.371 9.813 6.665 1.00 98.12 77 ARG A N 1
ATOM 587 C CA . ARG A 1 77 ? 6.551 8.994 6.346 1.00 98.12 77 ARG A CA 1
ATOM 588 C C . ARG A 1 77 ? 7.035 9.160 4.910 1.00 98.12 77 ARG A C 1
ATOM 590 O O . ARG A 1 77 ? 8.243 9.145 4.704 1.00 98.12 77 ARG A O 1
ATOM 597 N N . ALA A 1 78 ? 6.126 9.334 3.956 1.00 98.06 78 ALA A N 1
ATOM 598 C CA . ALA A 1 78 ? 6.457 9.550 2.552 1.00 98.06 78 ALA A CA 1
ATOM 599 C C . ALA A 1 78 ? 6.950 10.981 2.281 1.00 98.06 78 ALA A C 1
ATOM 601 O O . ALA A 1 78 ? 7.725 11.196 1.354 1.00 98.06 78 ALA A O 1
ATOM 602 N N . GLY A 1 79 ? 6.509 11.958 3.085 1.00 98.31 79 GLY A N 1
ATOM 603 C CA . GLY A 1 79 ? 6.762 13.382 2.854 1.00 98.31 79 GLY A CA 1
ATOM 604 C C . GLY A 1 79 ? 5.876 13.989 1.759 1.00 98.31 79 GLY A C 1
ATOM 605 O O . GLY A 1 79 ? 6.242 15.011 1.185 1.00 98.31 79 GLY A O 1
ATOM 606 N N . ALA A 1 80 ? 4.748 13.348 1.447 1.00 97.81 80 ALA A N 1
ATOM 607 C CA . ALA A 1 80 ? 3.769 13.768 0.444 1.00 97.81 80 ALA A CA 1
ATOM 608 C C . ALA A 1 80 ? 2.381 13.207 0.786 1.00 97.81 80 ALA A C 1
ATOM 610 O O . ALA A 1 80 ? 2.280 12.259 1.562 1.00 97.81 80 ALA A O 1
ATOM 611 N N . ASP A 1 81 ? 1.326 13.759 0.187 1.00 98.31 81 ASP A N 1
ATOM 612 C CA . ASP A 1 81 ? -0.055 13.360 0.473 1.00 98.31 81 ASP A CA 1
ATOM 613 C C . ASP A 1 81 ? -0.366 11.957 -0.073 1.00 98.31 81 ASP A C 1
ATOM 615 O O . ASP A 1 81 ? -0.537 11.752 -1.277 1.00 98.31 81 ASP A O 1
ATOM 619 N N . VAL A 1 82 ? -0.459 10.980 0.831 1.00 98.62 82 VAL A N 1
ATOM 620 C CA . VAL A 1 82 ? -0.865 9.603 0.533 1.00 98.62 82 VAL A CA 1
ATOM 621 C C . VAL A 1 82 ? -2.383 9.493 0.616 1.00 98.62 82 VAL A C 1
ATOM 623 O O . VAL A 1 82 ? -2.988 9.731 1.664 1.00 98.62 82 VAL A O 1
ATOM 626 N N . VAL A 1 83 ? -3.004 9.067 -0.482 1.00 98.50 83 VAL A N 1
ATOM 627 C CA . VAL A 1 83 ? -4.450 8.812 -0.543 1.00 98.50 83 VAL A CA 1
ATOM 628 C C . VAL A 1 83 ? -4.729 7.360 -0.172 1.00 98.50 83 VAL A C 1
ATOM 630 O O . VAL A 1 83 ? -4.024 6.457 -0.619 1.00 98.50 83 VAL A O 1
ATOM 633 N N . VAL A 1 84 ? -5.767 7.137 0.635 1.00 98.62 84 VAL A N 1
ATOM 634 C CA . VAL A 1 84 ? -6.229 5.804 1.040 1.00 98.62 84 VAL A CA 1
ATOM 635 C C . VAL A 1 84 ? -7.719 5.691 0.760 1.00 98.62 84 VAL A C 1
ATOM 637 O O . VAL A 1 84 ? -8.507 6.490 1.266 1.00 98.62 84 VAL A O 1
ATOM 640 N N . GLU A 1 85 ? -8.100 4.675 -0.002 1.00 98.38 85 GLU A N 1
ATOM 641 C CA . GLU A 1 85 ? -9.481 4.361 -0.364 1.00 98.38 85 GLU A CA 1
ATOM 642 C C . GLU A 1 85 ? -9.815 2.941 0.091 1.00 98.38 85 GLU A C 1
ATOM 644 O O . GLU A 1 85 ? -8.977 2.045 0.010 1.00 98.38 85 GLU A O 1
ATOM 649 N N . PHE A 1 86 ? -11.032 2.714 0.585 1.00 98.44 86 PHE A N 1
ATOM 650 C CA . PHE A 1 86 ? -11.479 1.353 0.878 1.00 98.44 86 PHE A CA 1
ATOM 651 C C . PHE A 1 86 ? -11.858 0.622 -0.408 1.00 98.44 86 PHE A C 1
ATOM 653 O O . PHE A 1 86 ? -12.455 1.202 -1.312 1.00 98.44 86 PHE A O 1
ATOM 660 N N . GLY A 1 87 ? -11.574 -0.675 -0.442 1.00 97.75 87 GLY A N 1
ATOM 661 C CA . GLY A 1 87 ? -11.803 -1.525 -1.598 1.00 97.75 87 GLY A CA 1
ATOM 662 C C . GLY A 1 87 ? -10.576 -1.678 -2.491 1.00 97.75 87 GLY A C 1
ATOM 663 O O . GLY A 1 87 ? -9.504 -1.113 -2.256 1.00 97.75 87 GLY A O 1
ATOM 664 N N . LEU A 1 88 ? -10.766 -2.487 -3.529 1.00 96.50 88 LEU A N 1
ATOM 665 C CA . LEU A 1 88 ? -9.816 -2.695 -4.613 1.00 96.50 88 LEU A CA 1
ATOM 666 C C . LEU A 1 88 ? -10.437 -2.147 -5.901 1.00 96.50 88 LEU A C 1
ATOM 668 O O . LEU A 1 88 ? -11.651 -2.302 -6.085 1.00 96.50 88 LEU A O 1
ATOM 672 N N . PRO A 1 89 ? -9.647 -1.533 -6.795 1.00 92.00 89 PRO A N 1
ATOM 673 C CA . PRO A 1 89 ? -10.142 -1.159 -8.109 1.00 92.00 89 PRO A CA 1
ATOM 674 C C . PRO A 1 89 ? -10.543 -2.417 -8.901 1.00 92.00 89 PRO A C 1
ATOM 676 O O . PRO A 1 89 ? -10.026 -3.508 -8.631 1.00 92.00 89 PRO A O 1
ATOM 679 N N . PRO A 1 90 ? -11.443 -2.290 -9.891 1.00 88.69 90 PRO A N 1
ATOM 680 C CA .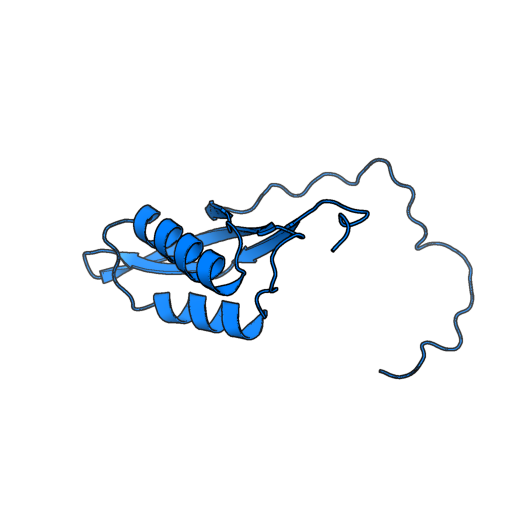 PRO A 1 90 ? -11.681 -3.371 -10.837 1.00 88.69 90 PRO A CA 1
ATOM 681 C C . PRO A 1 90 ? -10.379 -3.733 -11.562 1.00 88.69 90 PRO A C 1
ATOM 683 O O . PRO A 1 90 ? -9.485 -2.902 -11.727 1.00 88.69 90 PRO A O 1
ATOM 686 N N . ILE A 1 91 ? -10.278 -4.986 -11.999 1.00 82.75 91 ILE A N 1
ATOM 687 C CA . ILE A 1 91 ? -9.203 -5.397 -12.900 1.00 82.75 91 ILE A CA 1
ATOM 688 C C . ILE A 1 91 ? -9.505 -4.771 -14.259 1.00 82.75 91 ILE A C 1
ATOM 690 O O . ILE A 1 91 ? -10.555 -5.044 -14.845 1.00 82.75 91 ILE A O 1
ATOM 694 N N . ASP A 1 92 ? -8.597 -3.923 -14.731 1.00 80.38 92 ASP A N 1
ATOM 695 C CA . ASP A 1 92 ? -8.697 -3.343 -16.062 1.00 80.38 92 ASP A CA 1
ATOM 696 C C . ASP A 1 92 ? -8.642 -4.459 -17.115 1.00 80.38 92 ASP A C 1
ATOM 698 O O . ASP A 1 92 ? -7.894 -5.433 -16.983 1.00 80.38 92 ASP A O 1
ATOM 702 N N . ALA A 1 93 ? -9.456 -4.329 -18.164 1.00 78.38 93 ALA A N 1
ATOM 703 C CA . ALA A 1 93 ? -9.352 -5.213 -19.317 1.00 78.38 93 ALA A CA 1
ATOM 704 C C . ALA A 1 93 ? -7.958 -5.082 -19.950 1.00 78.38 93 ALA A C 1
ATOM 706 O O . ALA A 1 93 ? -7.316 -4.035 -19.836 1.00 78.38 93 ALA A O 1
ATOM 707 N N . VAL A 1 94 ? -7.499 -6.141 -20.626 1.00 75.0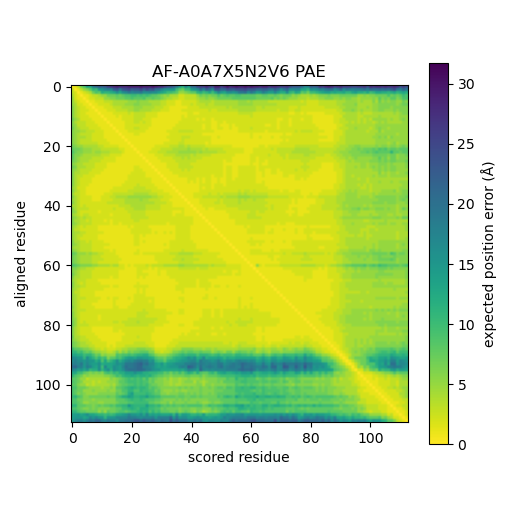0 94 VAL A N 1
ATOM 708 C CA . VAL A 1 94 ? -6.231 -6.112 -21.369 1.00 75.00 94 VAL A CA 1
ATOM 709 C C . VAL A 1 94 ? -6.249 -4.894 -22.294 1.00 75.00 94 VAL A C 1
ATOM 711 O O . VAL A 1 94 ? -7.168 -4.744 -23.099 1.00 75.00 94 VAL A O 1
ATOM 714 N N . GLY A 1 95 ? -5.281 -3.995 -22.106 1.00 76.38 95 GLY A N 1
ATOM 715 C CA . GLY A 1 95 ? -5.193 -2.754 -22.871 1.00 76.38 95 GLY A CA 1
ATOM 716 C C . GLY A 1 95 ? -4.923 -3.004 -24.356 1.00 76.38 95 GLY A C 1
ATOM 717 O O . GLY A 1 95 ? -4.641 -4.124 -24.770 1.00 76.38 95 GLY A O 1
ATOM 718 N N . GLU A 1 96 ? -4.944 -1.940 -25.156 1.00 84.44 96 GLU A N 1
ATOM 719 C CA . GLU A 1 96 ? -4.748 -1.974 -26.620 1.00 84.44 96 GLU A CA 1
ATOM 720 C C . GLU A 1 96 ? -3.310 -2.331 -27.071 1.00 84.44 96 GLU A C 1
ATOM 722 O O . GLU A 1 96 ? -2.931 -2.088 -28.214 1.00 84.44 96 GLU A O 1
ATOM 727 N N . GLY A 1 97 ? -2.482 -2.877 -26.178 1.00 87.38 97 GLY A N 1
ATOM 728 C CA . GLY A 1 97 ? -1.096 -3.242 -26.458 1.00 87.38 97 GLY A CA 1
ATOM 729 C C . GLY A 1 97 ? -0.955 -4.623 -27.101 1.00 87.38 97 GLY A C 1
ATOM 730 O O . GLY A 1 97 ? -1.756 -5.526 -26.868 1.00 87.38 97 GLY A O 1
ATOM 731 N N . GLU A 1 98 ? 0.111 -4.798 -27.877 1.00 91.12 98 GLU A N 1
ATOM 732 C CA . GLU A 1 98 ? 0.546 -6.101 -28.384 1.00 91.12 98 GLU A CA 1
ATOM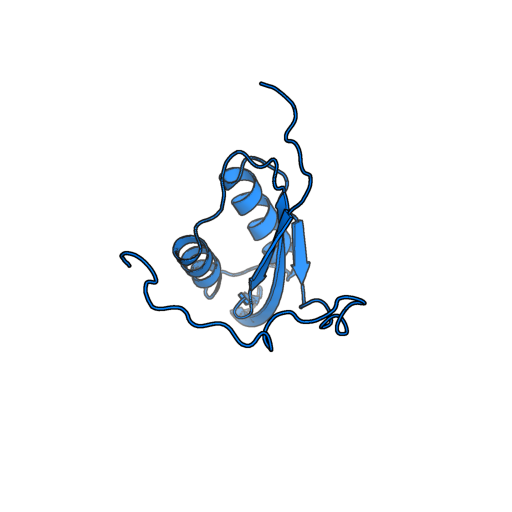 733 C C . GLU A 1 98 ? 1.493 -6.769 -27.370 1.00 91.12 98 GLU A C 1
ATOM 735 O O . GLU A 1 98 ? 2.398 -6.119 -26.842 1.00 91.12 98 GLU A O 1
ATOM 740 N N . SER A 1 99 ? 1.292 -8.060 -27.077 1.00 91.25 99 SER A N 1
ATOM 741 C CA . SER A 1 99 ? 2.221 -8.822 -26.228 1.00 91.25 99 SER A CA 1
ATOM 742 C C . SER A 1 99 ? 3.489 -9.168 -27.010 1.00 91.25 99 SER A C 1
ATOM 744 O O . SER A 1 99 ? 3.418 -9.706 -28.113 1.00 91.25 99 SER A O 1
ATOM 746 N N . ILE A 1 100 ? 4.650 -8.907 -26.405 1.00 94.25 100 ILE A N 1
ATOM 747 C CA . ILE A 1 100 ? 5.972 -9.267 -26.943 1.00 94.25 100 ILE A CA 1
ATOM 748 C C . ILE A 1 100 ? 6.522 -10.572 -26.344 1.00 94.25 100 ILE A C 1
ATOM 750 O O . ILE A 1 100 ? 7.649 -10.960 -26.640 1.00 94.25 100 ILE A O 1
ATOM 754 N N . ASP A 1 101 ? 5.741 -11.267 -25.513 1.00 93.81 101 ASP A N 1
ATOM 755 C CA . ASP A 1 101 ? 6.201 -12.451 -24.772 1.00 93.81 101 ASP A CA 1
ATOM 756 C C . ASP A 1 101 ? 6.396 -13.682 -25.676 1.00 93.81 101 ASP A C 1
ATOM 758 O O . ASP A 1 101 ? 7.054 -14.644 -25.287 1.00 93.81 101 ASP A O 1
ATOM 762 N N . ALA A 1 102 ? 5.821 -13.666 -26.884 1.00 94.88 102 ALA A N 1
ATOM 763 C CA . ALA A 1 102 ? 5.846 -14.777 -27.838 1.00 94.88 102 ALA A CA 1
ATOM 764 C C . ALA A 1 102 ? 6.990 -14.700 -28.873 1.00 94.88 102 ALA A C 1
ATOM 766 O O . ALA A 1 102 ? 6.966 -15.430 -29.865 1.00 94.88 102 ALA A O 1
ATOM 767 N N . LEU A 1 103 ? 7.966 -13.805 -28.689 1.00 96.56 103 LEU A N 1
ATOM 768 C CA . LEU A 1 103 ? 9.110 -13.679 -29.596 1.00 96.56 103 LEU A CA 1
ATOM 769 C C . LEU A 1 103 ? 10.019 -14.920 -29.528 1.00 96.56 103 LEU A C 1
ATOM 771 O O . LEU A 1 103 ? 10.401 -15.366 -28.449 1.00 96.56 103 LEU A O 1
ATOM 775 N N . ASP A 1 104 ? 10.407 -15.444 -30.693 1.00 96.44 104 ASP A N 1
ATOM 776 C CA . ASP A 1 104 ? 11.343 -16.569 -30.822 1.00 96.44 104 ASP A CA 1
ATOM 777 C C . ASP A 1 104 ? 12.793 -16.076 -30.683 1.00 96.44 104 ASP A C 1
ATOM 779 O O . ASP A 1 104 ? 13.449 -15.707 -31.661 1.00 96.44 104 ASP A O 1
ATOM 783 N N . VAL A 1 105 ? 13.266 -15.978 -29.439 1.00 96.12 105 VAL A N 1
ATOM 784 C CA . VAL A 1 105 ? 14.612 -15.502 -29.090 1.00 96.12 105 VAL A CA 1
ATOM 785 C C . VAL A 1 105 ? 15.278 -16.432 -28.077 1.00 96.12 105 VAL A C 1
ATOM 787 O O . VAL A 1 105 ? 14.628 -16.982 -27.191 1.00 96.12 105 VAL A O 1
ATOM 790 N N . SER A 1 106 ? 16.597 -16.601 -28.188 1.00 96.06 106 SER A N 1
ATOM 791 C CA . SER A 1 106 ? 17.407 -17.322 -27.194 1.00 96.06 106 SER A CA 1
ATOM 792 C C . SER A 1 106 ? 17.989 -16.339 -26.174 1.00 96.06 106 SER A C 1
ATOM 794 O O . SER A 1 106 ? 18.508 -15.292 -26.562 1.00 96.06 106 SER A O 1
ATOM 796 N N . ILE A 1 107 ? 17.900 -16.667 -24.881 1.00 96.38 107 ILE A N 1
ATOM 797 C CA . ILE A 1 107 ? 1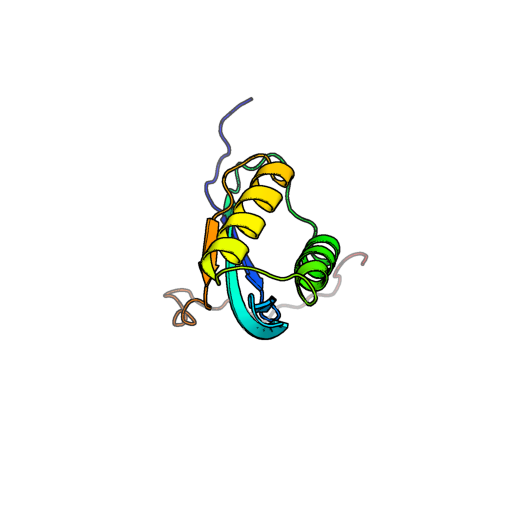8.497 -15.892 -23.783 1.00 96.38 107 ILE A CA 1
ATOM 798 C C . ILE A 1 107 ? 19.391 -16.836 -22.978 1.00 96.38 107 ILE A C 1
ATOM 800 O O . ILE A 1 107 ? 18.897 -17.701 -22.258 1.00 96.38 107 ILE A O 1
ATOM 804 N N . ASP A 1 108 ? 20.704 -16.660 -23.106 1.00 96.62 108 ASP A N 1
ATOM 805 C CA . ASP A 1 108 ? 21.701 -17.566 -22.517 1.00 96.62 108 ASP A CA 1
ATOM 806 C C . ASP A 1 108 ? 22.371 -17.000 -21.248 1.00 96.62 108 ASP A C 1
ATOM 808 O O . ASP A 1 108 ? 23.123 -17.706 -20.576 1.00 96.62 108 ASP A O 1
ATOM 812 N N . ASP A 1 109 ? 22.102 -15.735 -20.901 1.00 95.50 109 ASP A N 1
ATOM 813 C CA . ASP A 1 109 ? 22.653 -15.048 -19.728 1.00 95.50 109 ASP A CA 1
ATOM 814 C C . ASP A 1 109 ? 21.620 -14.071 -19.138 1.00 95.50 109 ASP A C 1
ATOM 816 O O . ASP A 1 109 ? 21.090 -13.209 -19.840 1.00 95.50 109 ASP A O 1
ATOM 820 N N . TYR A 1 110 ? 21.343 -14.214 -17.840 1.00 94.8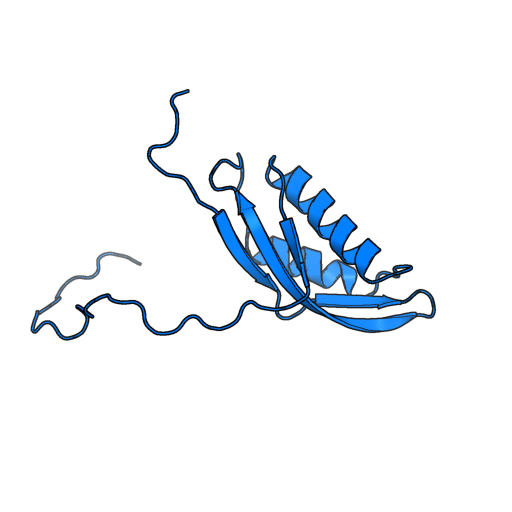1 110 TYR A N 1
ATOM 821 C CA . TYR A 1 110 ? 20.419 -13.369 -17.071 1.00 94.81 110 TYR A CA 1
ATOM 822 C C . TYR A 1 110 ? 21.141 -12.477 -16.048 1.00 94.81 110 TYR A C 1
ATOM 824 O O . TYR A 1 110 ? 20.491 -11.751 -15.296 1.00 94.81 110 TYR A O 1
ATOM 832 N N . GLY A 1 111 ? 22.477 -12.501 -16.022 1.00 92.12 111 GLY A N 1
ATOM 833 C CA . GLY A 1 111 ? 23.279 -11.787 -15.039 1.00 92.12 111 GLY A CA 1
ATOM 834 C C . GLY A 1 111 ? 23.212 -12.392 -13.626 1.00 92.12 111 GLY A C 1
ATOM 835 O O . GLY A 1 111 ? 22.623 -13.454 -13.408 1.00 92.12 111 GLY A O 1
ATOM 836 N N . PRO A 1 112 ? 23.876 -11.754 -12.647 1.00 86.44 112 PRO A N 1
ATOM 837 C CA . PRO A 1 112 ? 23.824 -12.173 -11.247 1.00 86.44 112 PRO A CA 1
ATOM 838 C C . PRO A 1 112 ? 22.422 -11.967 -10.632 1.00 86.44 112 PRO A C 1
ATOM 840 O O . PRO A 1 112 ? 21.690 -11.093 -11.100 1.00 86.44 112 PRO A O 1
ATOM 843 N N . PRO A 1 113 ? 22.062 -12.726 -9.573 1.00 68.62 113 PRO A N 1
ATOM 844 C CA . PRO A 1 113 ? 20.872 -12.450 -8.768 1.00 68.62 113 PRO A CA 1
ATOM 845 C C . PRO A 1 113 ? 20.985 -11.144 -7.968 1.00 68.62 113 PRO A C 1
ATOM 847 O O . PRO A 1 113 ? 22.119 -10.769 -7.581 1.00 68.62 113 PRO A O 1
#

Mean predicted aligned error: 4.48 Å

Organism: Xanthomonas perforans (NCBI:txid442694)

Foldseek 3Di:
DDDDPDWAWDKDKAQFAWAAEPVGDIDTFIKIKTGTPPFPDDDDPVVLVVVRVVRRRPYDNDPVRVQVVSQVVVCVVRVHGMHMDTDDDDDDDDDPDDDPPPDPDDDDDPDDD

Sequence (113 aa):
TGALPFIGRDRWHAYELSWLDAQGKPCVATATLHVPSESPSLIESKSLKLYLNSLNAARFNSAEAVRTRIASDLSTRAGADVVVEFGLPPIDAVGEGESIDALDVSIDDYGPP

pLDDT: mean 95.33, std 7.0, range [51.59, 98.88]